Protein AF-A0A2W4IJD8-F1 (afdb_monomer_lite)

Foldseek 3Di:
DDDDDDDDDDDDDDDDDDDDDDPDDDDDDDDDDDDPDDDDDDPDPPPPPPCPPDPPDDPVRVVVVVVVVVVVVVVVVVVVVVVVVVVVVVPVVVVVVVVVVVVVVVVVVVVVVVVVVVVVVVVVVVVVVVVVVVVVVVVVVVVVVVVVVVVVVVVVVVVVVVVVVVVVVVVVVVVVVVD

Secondary structure (DSSP, 8-state):
---PPPPPP-----------------------------PPPP----------------HHHHHHHHHHHHHHHHHHHHHHHHHHHHHHHHHHHHHHHHHHHHHHHHHHHHHHHHHHHHHHHHHHHHHHHHHHHHHHHHHHHHHHHHHHHHHHHHHHHHHHHHHHHHHHHHHHHHHHTT-

pLDDT: mean 80.92, std 23.8, range [34.59, 98.69]

Radius of gyration: 53.72 Å; chains: 1; bounding box: 90×35×168 Å

Structure (mmCIF, N/CA/C/O backbone):
data_AF-A0A2W4IJD8-F1
#
_entry.id   AF-A0A2W4IJD8-F1
#
loop_
_atom_site.group_PDB
_atom_site.id
_atom_site.type_symbol
_atom_site.label_atom_id
_atom_site.label_alt_id
_atom_site.label_comp_id
_atom_site.label_asym_id
_atom_site.label_entity_id
_atom_site.label_seq_id
_atom_site.pdbx_PDB_ins_code
_atom_site.Cartn_x
_atom_site.Cartn_y
_atom_site.Cartn_z
_atom_site.occupancy
_atom_site.B_iso_or_equiv
_atom_site.auth_seq_id
_atom_site.auth_comp_id
_atom_site.auth_asym_id
_atom_site.auth_atom_id
_atom_site.pdbx_PDB_model_num
ATOM 1 N N . MET A 1 1 ? 1.236 27.189 23.670 1.00 43.62 1 MET A N 1
ATOM 2 C CA . MET A 1 1 ? 1.802 26.337 22.597 1.00 43.62 1 MET A CA 1
ATOM 3 C C . MET A 1 1 ? 0.664 25.602 21.903 1.00 43.62 1 MET A C 1
ATOM 5 O O . MET A 1 1 ? 0.165 24.627 22.443 1.00 43.62 1 MET A O 1
ATOM 9 N N . HIS A 1 2 ? 0.164 26.121 20.782 1.00 43.94 2 HIS A N 1
ATOM 10 C CA . HIS A 1 2 ? -0.929 25.516 20.012 1.00 43.94 2 HIS A CA 1
ATOM 11 C C . HIS A 1 2 ? -0.526 25.523 18.540 1.00 43.94 2 HIS A C 1
ATOM 13 O O . HIS A 1 2 ? -0.487 26.581 17.918 1.00 43.94 2 HIS A O 1
ATOM 19 N N . LYS A 1 3 ? -0.217 24.352 17.984 1.00 48.88 3 LYS A N 1
ATOM 20 C CA . LYS A 1 3 ? -0.120 24.163 16.536 1.00 48.88 3 LYS A CA 1
ATOM 21 C C . LYS A 1 3 ? -1.191 23.158 16.142 1.00 48.88 3 LYS A C 1
ATOM 23 O O . LYS A 1 3 ? -1.060 21.965 16.380 1.00 48.88 3 LYS A O 1
ATOM 28 N N . ARG A 1 4 ? -2.292 23.694 15.616 1.00 46.12 4 ARG A N 1
ATOM 29 C CA . ARG A 1 4 ? -3.360 22.938 14.963 1.00 46.12 4 ARG A CA 1
ATOM 30 C C . ARG A 1 4 ? -2.849 22.565 13.573 1.00 46.12 4 ARG A C 1
ATOM 32 O O . ARG A 1 4 ? -2.554 23.459 12.785 1.00 46.12 4 ARG A O 1
ATOM 39 N N . HIS A 1 5 ? -2.721 21.275 13.284 1.00 44.19 5 HIS A N 1
ATOM 40 C CA . HIS A 1 5 ? -2.525 20.802 11.918 1.00 44.19 5 HIS A CA 1
ATOM 41 C C . HIS A 1 5 ? -3.889 20.719 11.228 1.00 44.19 5 HIS A C 1
ATOM 43 O O . HIS A 1 5 ? -4.787 20.024 11.695 1.00 44.19 5 HIS A O 1
ATOM 49 N N . ALA A 1 6 ? -4.044 21.463 10.134 1.00 52.81 6 ALA A N 1
ATOM 50 C CA . ALA A 1 6 ? -5.144 21.299 9.194 1.00 52.81 6 ALA A CA 1
ATOM 51 C C . ALA A 1 6 ? -4.857 20.099 8.263 1.00 52.81 6 ALA A C 1
ATOM 53 O O . ALA A 1 6 ? -3.692 19.887 7.912 1.00 52.81 6 ALA A O 1
ATOM 54 N N . PRO A 1 7 ? -5.873 19.319 7.850 1.00 51.66 7 PRO A N 1
ATOM 55 C CA . PRO A 1 7 ? -5.678 18.170 6.973 1.00 51.66 7 PRO A CA 1
ATOM 56 C C . PRO A 1 7 ? -5.439 18.590 5.515 1.00 51.66 7 PRO A C 1
ATOM 58 O O . PRO A 1 7 ? -6.122 19.457 4.965 1.00 51.66 7 PRO A O 1
ATOM 61 N N . ALA A 1 8 ? -4.450 17.943 4.898 1.00 47.56 8 ALA A N 1
ATOM 62 C CA . ALA A 1 8 ? -4.080 18.101 3.501 1.00 47.56 8 ALA A CA 1
ATOM 63 C C . ALA A 1 8 ? -5.210 17.641 2.564 1.00 47.56 8 ALA A C 1
ATOM 65 O O . ALA A 1 8 ? -5.832 16.598 2.759 1.00 47.56 8 ALA A O 1
ATOM 66 N N . ARG A 1 9 ? -5.456 18.445 1.529 1.00 50.38 9 ARG A N 1
ATOM 67 C CA . ARG A 1 9 ? -6.405 18.177 0.448 1.00 50.38 9 ARG A CA 1
ATOM 68 C C . ARG A 1 9 ? -5.906 16.992 -0.386 1.00 50.38 9 ARG A C 1
ATOM 70 O O . ARG A 1 9 ? -4.827 17.063 -0.967 1.00 50.38 9 ARG A O 1
ATOM 77 N N . PHE A 1 10 ? -6.702 15.928 -0.454 1.00 40.03 10 PHE A N 1
ATOM 78 C CA . PHE A 1 10 ? -6.529 14.834 -1.408 1.00 40.03 10 PHE A CA 1
ATOM 79 C C . PHE A 1 10 ? -6.770 15.365 -2.826 1.00 40.03 10 PHE A C 1
ATOM 81 O O . PHE A 1 10 ? -7.892 15.724 -3.176 1.00 40.03 10 PHE A O 1
ATOM 88 N N . VAL A 1 11 ? -5.721 15.405 -3.644 1.00 46.75 11 VAL A N 1
ATOM 89 C CA . VAL A 1 11 ? -5.845 15.510 -5.100 1.00 46.75 11 VAL A CA 1
ATOM 90 C C . VAL A 1 11 ? -5.654 14.101 -5.645 1.00 46.75 11 VAL A C 1
ATOM 92 O O . VAL A 1 11 ? -4.540 13.594 -5.725 1.00 46.75 11 VAL A O 1
ATOM 95 N N . ILE A 1 12 ? -6.769 13.447 -5.960 1.00 46.22 12 ILE A N 1
ATOM 96 C CA . ILE A 1 12 ? -6.803 12.235 -6.776 1.00 46.22 12 ILE A CA 1
ATOM 97 C C . ILE A 1 12 ? -6.839 12.726 -8.221 1.00 46.22 12 ILE A C 1
ATOM 99 O O . ILE A 1 12 ? -7.836 13.318 -8.626 1.00 46.22 12 ILE A O 1
ATOM 103 N N . LEU A 1 13 ? -5.778 12.500 -8.998 1.00 40.69 13 LEU A N 1
ATOM 104 C CA . LEU A 1 13 ? -5.876 12.593 -10.452 1.00 40.69 13 LEU A CA 1
ATOM 105 C C . LEU A 1 13 ? -5.350 11.308 -11.088 1.00 40.69 13 LEU A C 1
ATOM 107 O O . LEU A 1 13 ? -4.233 10.861 -10.834 1.00 40.69 13 LEU A O 1
ATOM 111 N N . ALA A 1 14 ? -6.254 10.704 -11.848 1.00 39.38 14 ALA A N 1
ATOM 112 C CA . ALA A 1 14 ? -6.205 9.385 -12.438 1.00 39.38 14 ALA A CA 1
ATOM 113 C C . ALA A 1 14 ? -5.075 9.230 -13.467 1.00 39.38 14 ALA A C 1
ATOM 115 O O . ALA A 1 14 ? -4.912 10.057 -14.362 1.00 39.38 14 ALA A O 1
ATOM 116 N N . GLY A 1 15 ? -4.345 8.117 -13.374 1.00 38.19 15 GLY A N 1
ATOM 117 C CA . GLY A 1 15 ? -3.480 7.640 -14.447 1.00 38.19 15 GLY A CA 1
ATOM 118 C C . GLY A 1 15 ? -4.329 7.037 -15.562 1.00 38.19 15 GLY A C 1
ATOM 119 O O . GLY A 1 15 ? -4.858 5.937 -15.410 1.00 38.19 15 GLY A O 1
ATOM 120 N N . ALA A 1 16 ? -4.476 7.765 -16.667 1.00 46.69 16 ALA A N 1
ATOM 121 C CA . ALA A 1 16 ? -5.092 7.257 -17.883 1.00 46.69 16 ALA A CA 1
ATOM 122 C C . ALA A 1 16 ? -4.143 6.262 -18.573 1.00 46.69 16 ALA A C 1
ATOM 124 O O . ALA A 1 16 ? -3.056 6.611 -19.032 1.00 46.69 16 ALA A O 1
ATOM 125 N N . LEU A 1 17 ? -4.584 5.009 -18.617 1.00 41.72 17 LEU A N 1
ATOM 126 C CA . LEU A 1 17 ? -4.006 3.898 -19.358 1.00 41.72 17 LEU A CA 1
ATOM 127 C C . LEU A 1 17 ? -4.391 4.059 -20.841 1.00 41.72 17 LEU A C 1
ATOM 129 O O . LEU A 1 17 ? -5.556 3.865 -21.182 1.00 41.72 17 LEU A O 1
ATOM 133 N N . ILE A 1 18 ? -3.455 4.417 -21.729 1.00 54.53 18 ILE A N 1
ATOM 134 C CA . ILE A 1 18 ? -3.711 4.408 -23.181 1.00 54.53 18 ILE A CA 1
ATOM 135 C C . ILE A 1 18 ? -3.020 3.203 -23.824 1.00 54.53 18 ILE A C 1
ATOM 137 O O . ILE A 1 18 ? -1.820 3.172 -24.071 1.00 54.53 18 ILE A O 1
ATOM 141 N N . PHE A 1 19 ? -3.878 2.196 -23.967 1.00 42.47 19 PHE A N 1
ATOM 142 C CA . PHE A 1 19 ? -4.045 1.140 -24.962 1.00 42.47 19 PHE A CA 1
ATOM 143 C C . PHE A 1 19 ? -3.067 1.037 -26.148 1.00 42.47 19 PHE A C 1
ATOM 145 O O . PHE A 1 19 ? -2.708 2.018 -26.795 1.00 42.47 19 PHE A O 1
ATOM 152 N N . GLY A 1 20 ? -2.711 -0.216 -26.451 1.00 36.94 20 GLY A N 1
ATOM 153 C CA . GLY A 1 20 ? -1.734 -0.630 -27.448 1.00 36.94 20 GLY A CA 1
ATOM 154 C C . GLY A 1 20 ? -2.103 -0.344 -28.904 1.00 36.94 20 GLY A C 1
ATOM 155 O O . GLY A 1 20 ? -3.266 -0.321 -29.304 1.00 36.94 20 GLY A O 1
ATOM 156 N N . ILE A 1 21 ? -1.055 -0.171 -29.705 1.00 45.81 21 ILE A N 1
ATOM 157 C CA . ILE A 1 21 ? -1.130 -0.038 -31.157 1.00 45.81 21 ILE A CA 1
ATOM 158 C C . ILE A 1 21 ? -1.238 -1.444 -31.754 1.00 45.81 21 ILE A C 1
ATOM 160 O O . ILE A 1 21 ? -0.295 -2.234 -31.709 1.00 45.81 21 ILE A O 1
ATOM 164 N N . ALA A 1 22 ? -2.413 -1.745 -32.301 1.00 37.75 22 ALA A N 1
ATOM 165 C CA . ALA A 1 22 ? -2.667 -2.909 -33.133 1.00 37.75 22 ALA A CA 1
ATOM 166 C C . ALA A 1 22 ? -2.006 -2.722 -34.511 1.00 37.75 22 ALA A C 1
ATOM 168 O O . ALA A 1 22 ? -2.300 -1.759 -35.220 1.00 37.75 22 ALA A O 1
ATOM 169 N N . LEU A 1 23 ? -1.137 -3.658 -34.909 1.00 41.75 23 LEU A N 1
ATOM 170 C CA . LEU A 1 23 ? -0.707 -3.795 -36.301 1.00 41.75 23 LEU A CA 1
ATOM 171 C C . LEU A 1 23 ? -1.874 -4.360 -37.123 1.00 41.75 23 LEU A C 1
ATOM 173 O O . LEU A 1 23 ? -2.160 -5.556 -37.079 1.00 41.75 23 LEU A O 1
ATOM 177 N N . ALA A 1 24 ? -2.542 -3.499 -37.888 1.00 38.88 24 ALA A N 1
ATOM 178 C CA . ALA A 1 24 ? -3.471 -3.926 -38.923 1.00 38.88 24 ALA A CA 1
ATOM 179 C C . ALA A 1 24 ? -2.678 -4.388 -40.156 1.00 38.88 24 ALA A C 1
ATOM 181 O O . ALA A 1 24 ? -2.030 -3.594 -40.834 1.00 38.88 24 ALA A O 1
ATOM 182 N N . SER A 1 25 ? -2.740 -5.691 -40.432 1.00 39.44 25 SER A N 1
ATOM 183 C CA . SER A 1 25 ? -2.374 -6.268 -41.725 1.00 39.44 25 SER A CA 1
ATOM 184 C C . SER A 1 25 ? -3.424 -5.862 -42.758 1.00 39.44 25 SER A C 1
ATOM 186 O O . SER A 1 25 ? -4.587 -6.238 -42.628 1.00 39.44 25 SER A O 1
ATOM 188 N N . SER A 1 26 ? -3.038 -5.113 -43.788 1.00 39.69 26 SER A N 1
ATOM 189 C CA . SER A 1 26 ? -3.891 -4.854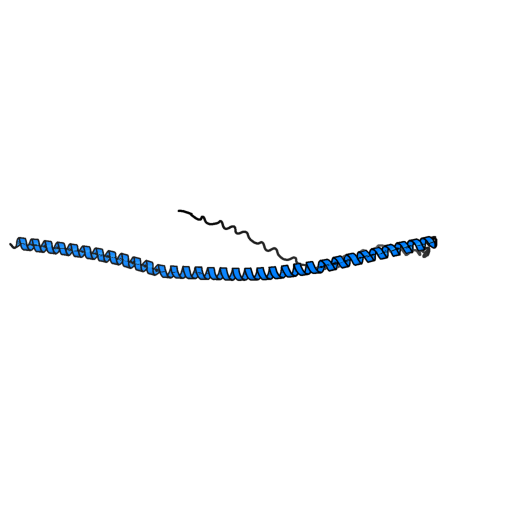 -44.948 1.00 39.69 26 SER A CA 1
ATOM 190 C C . SER A 1 26 ? -3.549 -5.826 -46.078 1.00 39.69 26 SER A C 1
ATOM 192 O O . SER A 1 26 ? -2.633 -5.620 -46.868 1.00 39.69 26 SER A O 1
ATOM 194 N N . ALA A 1 27 ? -4.338 -6.896 -46.157 1.00 41.84 27 ALA A N 1
ATOM 195 C CA . ALA A 1 27 ? -4.569 -7.643 -47.383 1.00 41.84 27 ALA A CA 1
ATOM 196 C C . ALA A 1 27 ? -5.921 -7.191 -47.962 1.00 41.84 27 ALA A C 1
ATOM 198 O O . ALA A 1 27 ? -6.960 -7.414 -47.348 1.00 41.84 27 ALA A O 1
ATOM 199 N N . VAL A 1 28 ? -5.906 -6.551 -49.131 1.00 38.19 28 VAL A N 1
ATOM 200 C CA . VAL A 1 28 ? -7.076 -6.318 -50.002 1.00 38.19 28 VAL A CA 1
ATOM 201 C C . VAL A 1 28 ? -6.558 -6.564 -51.418 1.00 38.19 28 VAL A C 1
ATOM 203 O O . VAL A 1 28 ? -5.735 -5.811 -51.923 1.00 38.19 28 VAL A O 1
ATOM 206 N N . SER A 1 29 ? -6.683 -7.790 -51.915 1.00 34.59 29 SER A N 1
ATOM 207 C CA . SER A 1 29 ? -7.839 -8.345 -52.632 1.00 34.59 29 SER A CA 1
ATOM 208 C C . SER A 1 29 ? -8.098 -7.657 -53.968 1.00 34.59 29 SER A C 1
ATOM 210 O O . SER A 1 29 ? -8.545 -6.519 -54.056 1.00 34.59 29 SER A O 1
ATOM 212 N N . ALA A 1 30 ? -7.798 -8.442 -54.994 1.00 39.34 30 ALA A N 1
ATOM 213 C CA . ALA A 1 30 ? -7.992 -8.205 -56.405 1.00 39.34 30 ALA A CA 1
ATOM 214 C C . ALA A 1 30 ? -9.473 -8.157 -56.828 1.00 39.34 30 ALA A C 1
ATOM 216 O O . ALA A 1 30 ? -10.335 -8.707 -56.142 1.00 39.34 30 ALA A O 1
ATOM 217 N N . LYS A 1 31 ? -9.654 -7.644 -58.057 1.00 39.84 31 LYS A N 1
ATOM 218 C CA . LYS A 1 31 ? -10.797 -7.722 -58.994 1.00 39.84 31 LYS A CA 1
ATOM 219 C C . LYS A 1 31 ? -11.767 -6.539 -59.021 1.00 39.84 31 LYS A C 1
ATOM 221 O O . LYS A 1 31 ? -12.740 -6.512 -58.289 1.00 39.84 31 LYS A O 1
ATOM 226 N N . ASP A 1 32 ? -11.570 -5.704 -60.037 1.00 38.97 32 ASP A N 1
ATOM 227 C CA . ASP A 1 32 ? -12.611 -5.212 -60.950 1.00 38.97 32 ASP A CA 1
ATOM 228 C C . ASP A 1 32 ? -11.911 -4.990 -62.307 1.00 38.97 32 ASP A C 1
ATOM 230 O O . ASP A 1 32 ? -10.879 -4.331 -62.373 1.00 38.97 32 ASP A O 1
ATOM 234 N N . LYS A 1 33 ? -12.169 -5.829 -63.313 1.00 43.91 33 LYS A N 1
ATOM 235 C CA . LYS A 1 33 ? -13.263 -5.816 -64.302 1.00 43.91 33 LYS A CA 1
ATOM 236 C C . LYS A 1 33 ? -12.775 -5.278 -65.646 1.00 43.91 33 LYS A C 1
ATOM 238 O O . LYS A 1 33 ? -12.285 -4.165 -65.783 1.00 43.91 33 LYS A O 1
ATOM 243 N N . GLU A 1 34 ? -12.909 -6.177 -66.606 1.00 37.56 34 GLU A N 1
ATOM 244 C CA . GLU A 1 34 ? -12.603 -6.093 -68.022 1.00 37.56 34 GLU A CA 1
ATOM 245 C C . GLU A 1 34 ? -13.243 -4.875 -68.704 1.00 37.56 34 GLU A C 1
ATOM 247 O O . GLU A 1 34 ? -14.429 -4.598 -68.533 1.00 37.56 34 GLU A O 1
ATOM 252 N N . ASN A 1 35 ? -12.463 -4.219 -69.564 1.00 43.28 35 ASN A N 1
ATOM 253 C CA . ASN A 1 35 ? -12.971 -3.549 -70.755 1.00 43.28 35 ASN A CA 1
ATOM 254 C C . ASN A 1 35 ? -12.245 -4.153 -71.978 1.00 43.28 35 ASN A C 1
ATOM 256 O O . ASN A 1 35 ? -11.047 -3.905 -72.147 1.00 43.28 35 ASN A O 1
ATOM 260 N N . PRO A 1 36 ? -12.917 -4.973 -72.805 1.00 52.31 36 PRO A N 1
ATOM 261 C CA . PRO A 1 36 ? -12.347 -5.544 -74.016 1.00 52.31 36 PRO A CA 1
ATOM 262 C C . PRO A 1 36 ? -12.614 -4.598 -75.195 1.00 52.31 36 PRO A C 1
ATOM 264 O O . PRO A 1 36 ? -13.720 -4.557 -75.725 1.00 52.31 36 PRO A O 1
ATOM 267 N N . GLY A 1 37 ? -11.615 -3.818 -75.619 1.00 49.25 37 GLY A N 1
ATOM 268 C CA . GLY A 1 37 ? -11.823 -2.947 -76.783 1.00 49.25 37 GLY A CA 1
ATOM 269 C C . GLY A 1 37 ? -10.784 -1.873 -77.084 1.00 49.25 37 GLY A C 1
ATOM 270 O O . GLY A 1 37 ? -11.135 -0.884 -77.718 1.00 49.25 37 GLY A O 1
ATOM 271 N N . ALA A 1 38 ? -9.525 -2.025 -76.668 1.00 44.25 38 ALA A N 1
ATOM 272 C CA . ALA A 1 38 ? -8.442 -1.189 -77.182 1.00 44.25 38 ALA A CA 1
ATOM 273 C C . ALA A 1 38 ? -7.578 -2.038 -78.117 1.00 44.25 38 ALA A C 1
ATOM 275 O O . ALA A 1 38 ? -6.803 -2.883 -77.670 1.00 44.25 38 ALA A O 1
ATOM 276 N N . SER A 1 39 ? -7.767 -1.847 -79.421 1.00 49.53 39 SER A N 1
ATOM 277 C CA . SER A 1 39 ? -6.930 -2.417 -80.471 1.00 49.53 39 SER A CA 1
ATOM 278 C C . SER A 1 39 ? -5.456 -2.196 -80.137 1.00 49.53 39 SER A C 1
ATOM 280 O O . SER A 1 39 ? -5.005 -1.058 -80.007 1.00 49.53 39 SER A O 1
ATOM 282 N N . LEU A 1 40 ? -4.713 -3.294 -79.988 1.00 52.00 40 LEU A N 1
ATOM 283 C CA . LEU A 1 40 ? -3.259 -3.276 -79.883 1.00 52.00 40 LEU A CA 1
ATOM 284 C C . LEU A 1 40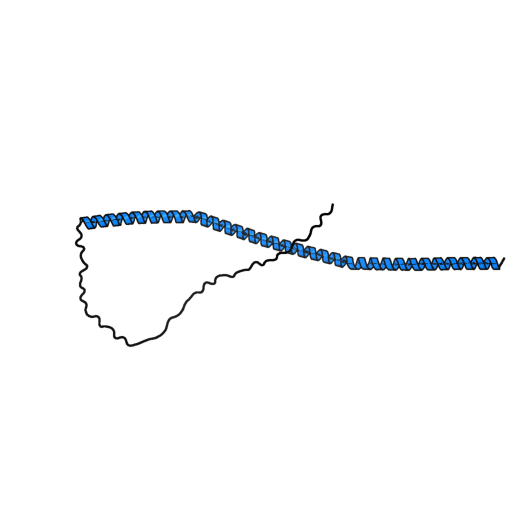 ? -2.703 -2.518 -81.099 1.00 52.00 40 LEU A C 1
ATOM 286 O O . LEU A 1 40 ? -3.013 -2.914 -82.228 1.00 52.00 40 LEU A O 1
ATOM 290 N N . PRO A 1 41 ? -1.887 -1.463 -80.931 1.00 53.38 41 PRO A N 1
ATOM 291 C CA . PRO A 1 41 ? -1.087 -0.992 -82.044 1.00 53.38 41 PRO A CA 1
ATOM 292 C C . PRO A 1 41 ? -0.156 -2.143 -82.427 1.00 53.38 41 PRO A C 1
ATOM 294 O O . PRO A 1 41 ? 0.617 -2.639 -81.606 1.00 53.38 41 PRO A O 1
ATOM 297 N N . THR A 1 42 ? -0.274 -2.611 -83.668 1.00 58.44 42 THR A N 1
ATOM 298 C CA . THR A 1 42 ? 0.676 -3.551 -84.263 1.00 58.44 42 THR A CA 1
ATOM 299 C C . THR A 1 42 ? 2.093 -3.052 -83.982 1.00 58.44 42 THR A C 1
ATOM 301 O O . THR A 1 42 ? 2.334 -1.859 -84.202 1.00 58.44 42 THR A O 1
ATOM 304 N N . PRO A 1 43 ? 3.032 -3.898 -83.516 1.00 47.34 43 PRO A N 1
ATOM 305 C CA . PRO A 1 43 ? 4.419 -3.490 -83.394 1.00 47.34 43 PRO A CA 1
ATOM 306 C C . PRO A 1 43 ? 4.927 -3.219 -84.808 1.00 47.34 43 PRO A C 1
ATOM 308 O O . PRO A 1 43 ? 5.310 -4.133 -85.538 1.00 47.34 43 PRO A O 1
ATOM 311 N N . SER A 1 44 ? 4.875 -1.949 -85.216 1.00 49.59 44 SER A N 1
ATOM 312 C CA . SER A 1 44 ? 5.611 -1.475 -86.375 1.00 49.59 44 SER A CA 1
ATOM 313 C C . SER A 1 44 ? 7.038 -1.942 -86.182 1.00 49.59 44 SER A C 1
ATOM 315 O O . SER A 1 44 ? 7.637 -1.712 -85.131 1.00 49.59 44 SER A O 1
ATOM 317 N N . THR A 1 45 ? 7.537 -2.651 -87.185 1.00 56.34 45 THR A N 1
ATOM 318 C CA . THR A 1 45 ? 8.904 -3.137 -87.293 1.00 56.34 45 THR A CA 1
ATOM 319 C C . THR A 1 45 ? 9.853 -1.940 -87.281 1.00 56.34 45 THR A C 1
ATOM 321 O O . THR A 1 45 ? 10.320 -1.472 -88.316 1.00 56.34 45 THR A O 1
ATOM 324 N N . VAL A 1 46 ? 10.118 -1.406 -86.090 1.00 48.50 46 VAL A N 1
ATOM 325 C CA . VAL A 1 46 ? 11.223 -0.496 -85.843 1.00 48.50 46 VAL A CA 1
ATOM 326 C C . VAL A 1 46 ? 12.451 -1.385 -85.879 1.00 48.50 46 VAL A C 1
ATOM 328 O O . VAL A 1 46 ? 12.727 -2.144 -84.951 1.00 48.50 46 VAL A O 1
ATOM 331 N N . LYS A 1 47 ? 13.137 -1.353 -87.025 1.00 54.66 47 LYS A N 1
ATOM 332 C CA . LYS A 1 47 ? 14.498 -1.870 -87.167 1.00 54.66 47 LYS A CA 1
ATOM 333 C C . LYS A 1 47 ? 15.291 -1.428 -85.932 1.00 54.66 47 LYS A C 1
ATOM 335 O O . LYS A 1 47 ? 15.203 -0.248 -85.587 1.00 54.66 47 LYS A O 1
ATOM 340 N N . PRO A 1 48 ? 16.053 -2.311 -85.269 1.00 46.25 48 PRO A N 1
ATOM 341 C CA . PRO A 1 48 ? 16.965 -1.859 -84.240 1.00 46.25 48 PRO A CA 1
ATOM 342 C C . PRO A 1 48 ? 18.018 -1.011 -84.953 1.00 46.25 48 PRO A C 1
ATOM 344 O O . PRO A 1 48 ? 18.945 -1.541 -85.560 1.00 46.25 48 PRO A O 1
ATOM 347 N N . SER A 1 49 ? 17.853 0.311 -84.929 1.00 45.19 49 SER A N 1
ATOM 348 C CA . SER A 1 49 ? 18.966 1.226 -85.129 1.00 45.19 49 SER A CA 1
ATOM 349 C C . SER A 1 49 ? 19.881 1.022 -83.930 1.00 45.19 49 SER A C 1
ATOM 351 O O . SER A 1 49 ? 19.755 1.672 -82.895 1.00 45.19 49 SER A O 1
ATOM 353 N N . THR A 1 50 ? 20.753 0.025 -84.049 1.00 56.91 50 THR A N 1
ATOM 354 C CA . THR A 1 50 ? 21.963 -0.133 -83.253 1.00 56.91 50 THR A CA 1
ATOM 355 C C . THR A 1 50 ? 22.886 1.023 -83.585 1.00 56.91 50 THR A C 1
ATOM 357 O O . THR A 1 50 ? 23.851 0.880 -84.325 1.00 56.91 50 THR A O 1
ATOM 360 N N . GLU A 1 51 ? 22.564 2.186 -83.052 1.00 48.19 51 GLU A N 1
ATOM 361 C CA . GLU A 1 51 ? 23.487 3.300 -82.991 1.00 48.19 51 GLU A CA 1
ATOM 362 C C . GLU A 1 51 ? 23.418 3.819 -81.561 1.00 48.19 51 GLU A C 1
ATOM 364 O O . GLU A 1 51 ? 22.806 4.833 -81.243 1.00 48.19 51 GLU A O 1
ATOM 369 N N . TYR A 1 52 ? 24.004 3.031 -80.653 1.00 54.75 52 TYR A N 1
ATOM 370 C CA . TYR A 1 52 ? 24.497 3.608 -79.413 1.00 54.75 52 TYR A CA 1
ATOM 371 C C . TYR A 1 52 ? 25.495 4.683 -79.844 1.00 54.75 52 TYR A C 1
ATOM 373 O O . TYR A 1 52 ? 26.451 4.324 -80.540 1.00 54.75 52 TYR A O 1
ATOM 381 N N . PRO A 1 53 ? 25.288 5.966 -79.501 1.00 52.41 53 PRO A N 1
ATOM 382 C CA . PRO A 1 53 ? 26.257 6.994 -79.829 1.00 52.41 53 PRO A CA 1
ATOM 383 C C . PRO A 1 53 ? 27.580 6.574 -79.196 1.00 52.41 53 PRO A C 1
ATOM 385 O O . PRO A 1 53 ? 27.716 6.502 -77.973 1.00 52.41 53 PRO A O 1
ATOM 388 N N . LYS A 1 54 ? 28.529 6.195 -80.053 1.00 57.88 54 LYS A N 1
ATOM 389 C CA . LYS A 1 54 ? 29.887 5.863 -79.651 1.00 57.88 54 LYS A CA 1
ATOM 390 C C . LYS A 1 54 ? 30.452 7.163 -79.080 1.00 57.88 54 LYS A C 1
ATOM 392 O O . LYS A 1 54 ? 30.423 8.166 -79.792 1.00 57.88 54 LYS A O 1
ATOM 397 N N . PRO A 1 55 ? 30.874 7.213 -77.808 1.00 61.09 55 PRO A N 1
ATOM 398 C CA . PRO A 1 55 ? 31.459 8.432 -77.289 1.00 61.09 55 PRO A CA 1
ATOM 399 C C . PRO A 1 55 ? 32.734 8.697 -78.095 1.00 61.09 55 PRO A C 1
ATOM 401 O O . PRO A 1 55 ? 33.668 7.903 -78.006 1.00 61.09 55 PRO A O 1
ATOM 404 N N . ASP A 1 56 ? 32.778 9.788 -78.861 1.00 64.81 56 ASP A N 1
ATOM 405 C CA . ASP A 1 56 ? 33.998 10.331 -79.488 1.00 64.81 56 ASP A CA 1
ATOM 406 C C . ASP A 1 56 ? 34.898 10.971 -78.411 1.00 64.81 56 ASP A C 1
ATOM 408 O O . ASP A 1 56 ? 35.374 12.097 -78.527 1.00 64.81 56 ASP A O 1
ATOM 412 N N . LEU A 1 57 ? 35.075 10.262 -77.295 1.00 66.56 57 LEU A N 1
ATOM 413 C CA . LEU A 1 57 ? 35.944 10.678 -76.210 1.00 66.56 57 LEU A CA 1
ATOM 414 C C . LEU A 1 57 ? 37.361 10.252 -76.564 1.00 66.56 57 LEU A C 1
ATOM 416 O O . LEU A 1 57 ? 37.599 9.097 -76.935 1.00 66.56 57 LEU A O 1
ATOM 420 N N . SER A 1 58 ? 38.311 11.169 -76.425 1.00 80.88 58 SER A N 1
ATOM 421 C CA . SER A 1 58 ? 39.720 10.807 -76.561 1.00 80.88 58 SER A CA 1
ATOM 422 C C . SER A 1 58 ? 40.112 9.811 -75.455 1.00 80.88 58 SER A C 1
ATOM 424 O O . SER A 1 58 ? 39.494 9.768 -74.386 1.00 80.88 58 SER A O 1
ATOM 426 N N . SER A 1 59 ? 41.153 9.000 -75.683 1.00 81.75 59 SER A N 1
ATOM 427 C CA . SER A 1 59 ? 41.676 8.073 -74.657 1.00 81.75 59 SER A CA 1
ATOM 428 C C . SER A 1 59 ? 41.958 8.795 -73.331 1.00 81.75 59 SER A C 1
ATOM 430 O O . SER A 1 59 ? 41.665 8.276 -72.257 1.00 81.75 59 SER A O 1
ATOM 432 N N . GLU A 1 60 ? 42.434 10.040 -73.410 1.00 85.12 60 GLU A N 1
ATOM 433 C CA . GLU A 1 60 ? 42.737 10.885 -72.254 1.00 85.12 60 GLU A CA 1
ATOM 434 C C . GLU A 1 60 ? 41.482 11.282 -71.458 1.00 85.12 60 GLU A C 1
ATOM 436 O O . GLU A 1 60 ? 41.513 11.354 -70.229 1.00 85.12 60 GLU A O 1
ATOM 441 N N . GLU A 1 61 ? 40.351 11.530 -72.123 1.00 88.31 61 GLU A N 1
ATOM 442 C CA . GLU A 1 61 ? 39.087 11.861 -71.454 1.00 88.31 61 GLU A CA 1
ATOM 443 C C . GLU A 1 61 ? 38.480 10.652 -70.736 1.00 88.31 61 GLU A C 1
ATOM 445 O O . GLU A 1 61 ? 37.915 10.796 -69.647 1.00 88.31 61 GLU A O 1
ATOM 450 N N . LEU A 1 62 ? 38.621 9.454 -71.314 1.00 89.06 62 LEU A N 1
ATOM 451 C CA . LEU A 1 62 ? 38.214 8.202 -70.672 1.00 89.06 62 LEU A CA 1
ATOM 452 C C . LEU A 1 62 ? 39.068 7.903 -69.436 1.00 89.06 62 LEU A C 1
ATOM 454 O O . LEU A 1 62 ? 38.517 7.536 -68.397 1.00 89.06 62 LEU A O 1
ATOM 458 N N . GLU A 1 63 ? 40.381 8.119 -69.512 1.00 90.25 63 GLU A N 1
ATOM 459 C CA . GLU A 1 63 ? 41.290 7.984 -68.369 1.00 90.25 63 GLU A CA 1
ATOM 460 C C . GLU A 1 63 ? 40.955 8.983 -67.253 1.00 90.25 63 GLU A C 1
ATOM 462 O O . GLU A 1 63 ? 40.841 8.589 -66.090 1.00 90.25 63 GLU A O 1
ATOM 467 N N . ARG A 1 64 ? 40.696 10.256 -67.590 1.00 92.00 64 ARG A N 1
ATOM 468 C CA . ARG A 1 64 ? 40.263 11.274 -66.612 1.00 92.00 64 ARG A CA 1
ATOM 469 C C . ARG A 1 64 ? 38.956 10.895 -65.921 1.00 92.00 64 ARG A C 1
ATOM 471 O O . ARG A 1 64 ? 38.871 10.973 -64.697 1.00 92.00 64 ARG A O 1
ATOM 478 N N . ARG A 1 65 ? 37.950 10.441 -66.677 1.00 94.19 65 ARG A N 1
ATOM 479 C CA . ARG A 1 65 ? 36.681 9.963 -66.101 1.00 94.19 65 ARG A CA 1
ATOM 480 C C . ARG A 1 65 ? 36.876 8.720 -65.238 1.00 94.19 65 ARG A C 1
ATOM 482 O O . ARG A 1 65 ? 36.242 8.610 -64.193 1.00 94.19 65 ARG A O 1
ATOM 489 N N . GLY A 1 66 ? 37.750 7.801 -65.646 1.00 93.94 66 GLY A N 1
ATOM 490 C CA . GLY A 1 66 ? 38.117 6.632 -64.848 1.00 93.94 66 GLY A CA 1
ATOM 491 C C . GLY A 1 66 ? 38.709 7.028 -63.495 1.00 93.94 66 GLY A C 1
ATOM 492 O O . GLY A 1 66 ? 38.278 6.512 -62.465 1.00 93.94 66 GLY A O 1
ATOM 493 N N . MET A 1 67 ? 39.622 8.002 -63.491 1.00 95.00 67 MET A N 1
ATOM 494 C CA . MET A 1 67 ? 40.226 8.548 -62.272 1.00 95.00 67 MET A CA 1
ATOM 495 C C . MET A 1 67 ? 39.200 9.242 -61.367 1.00 95.00 67 MET A C 1
ATOM 497 O O . MET A 1 67 ? 39.196 8.994 -60.164 1.00 95.00 67 MET A O 1
ATOM 501 N N . GLU A 1 68 ? 38.291 10.047 -61.927 1.00 96.56 68 GLU A N 1
ATOM 502 C CA . GLU A 1 68 ? 37.230 10.722 -61.162 1.00 96.56 68 GLU A CA 1
ATOM 503 C C . GLU A 1 68 ? 36.242 9.720 -60.537 1.00 96.56 68 GLU A C 1
ATOM 505 O O . GLU A 1 68 ? 35.840 9.855 -59.380 1.00 96.56 68 GLU A O 1
ATOM 510 N N . ILE A 1 69 ? 35.854 8.681 -61.284 1.00 96.38 69 ILE A N 1
ATOM 511 C CA . ILE A 1 69 ? 34.995 7.604 -60.772 1.00 96.38 69 ILE A CA 1
ATOM 512 C C . ILE A 1 69 ? 35.688 6.872 -59.625 1.00 96.38 69 ILE A C 1
ATOM 514 O O . ILE A 1 69 ? 35.059 6.573 -58.611 1.00 96.38 69 ILE A O 1
ATOM 518 N N . GLU A 1 70 ? 36.970 6.571 -59.783 1.00 96.81 70 GLU A N 1
ATOM 519 C CA . GLU A 1 70 ? 37.759 5.882 -58.772 1.00 96.81 70 GLU A CA 1
ATOM 520 C C . GLU A 1 70 ? 37.948 6.742 -57.507 1.00 96.81 70 GLU A C 1
ATOM 522 O O . GLU A 1 70 ? 37.867 6.233 -56.389 1.00 96.81 70 GLU A O 1
ATOM 527 N N . GLU A 1 71 ? 38.118 8.057 -57.648 1.00 96.94 71 GLU A N 1
ATOM 528 C CA . GLU A 1 71 ? 38.138 8.989 -56.517 1.00 96.94 71 GLU A CA 1
ATOM 529 C C . GLU A 1 71 ? 36.799 9.008 -55.769 1.00 96.94 71 GLU A C 1
ATOM 531 O O . GLU A 1 71 ? 36.775 8.805 -54.552 1.00 96.94 71 GLU A O 1
ATOM 536 N N . LYS A 1 72 ? 35.680 9.132 -56.494 1.00 97.31 72 LYS A N 1
ATOM 537 C CA . LYS A 1 72 ? 34.329 9.071 -55.909 1.00 97.31 72 LYS A CA 1
ATOM 538 C C . LYS A 1 72 ? 34.054 7.735 -55.220 1.00 97.31 72 LYS A C 1
ATOM 540 O O . LYS A 1 72 ? 33.418 7.705 -54.169 1.00 97.31 72 LYS A O 1
ATOM 545 N N . ARG A 1 73 ? 34.544 6.616 -55.769 1.00 97.00 73 ARG A N 1
ATOM 546 C CA . ARG A 1 73 ? 34.452 5.295 -55.117 1.00 97.00 73 ARG A CA 1
ATOM 547 C C . ARG A 1 73 ? 35.186 5.287 -53.781 1.00 97.00 73 ARG A C 1
ATOM 549 O O . ARG A 1 73 ? 34.615 4.854 -52.785 1.00 97.00 73 ARG A O 1
ATOM 556 N N . ARG A 1 74 ? 36.410 5.818 -53.737 1.00 97.25 74 ARG A N 1
ATOM 557 C CA . ARG A 1 74 ? 37.187 5.913 -52.491 1.00 97.25 74 ARG A CA 1
ATOM 558 C C . ARG A 1 74 ? 36.528 6.823 -51.464 1.00 97.25 74 ARG A C 1
ATOM 560 O O . ARG A 1 74 ? 36.590 6.521 -50.276 1.00 97.25 74 ARG A O 1
ATOM 567 N N . GLU A 1 75 ? 35.922 7.923 -51.894 1.00 97.69 75 GLU A N 1
ATOM 568 C CA . GLU A 1 75 ? 35.164 8.808 -51.008 1.00 97.69 75 GLU A CA 1
ATOM 569 C C . GLU A 1 75 ? 33.953 8.086 -50.404 1.00 97.69 75 GLU A C 1
ATOM 571 O O . GLU A 1 75 ? 33.836 8.023 -49.180 1.00 97.69 75 GLU A O 1
ATOM 576 N N . LEU A 1 76 ? 33.139 7.426 -51.234 1.00 97.75 76 LEU A N 1
ATOM 577 C CA . LEU A 1 76 ? 32.009 6.613 -50.772 1.00 97.75 76 LEU A CA 1
ATOM 578 C C . LEU A 1 76 ? 32.441 5.502 -49.806 1.00 97.75 76 LEU A C 1
ATOM 580 O O . LEU A 1 76 ? 31.750 5.238 -48.822 1.00 97.75 76 LEU A O 1
ATOM 584 N N . ASP A 1 77 ? 33.580 4.854 -50.047 1.00 97.88 77 ASP A N 1
ATOM 585 C CA . ASP A 1 77 ? 34.106 3.829 -49.143 1.00 97.88 77 ASP A CA 1
ATOM 586 C C . ASP A 1 77 ? 34.503 4.411 -47.779 1.00 97.88 77 ASP A C 1
ATOM 588 O O . ASP A 1 77 ? 34.259 3.783 -46.744 1.00 97.88 77 ASP A O 1
ATOM 592 N N . ARG A 1 78 ? 35.076 5.623 -47.744 1.00 97.81 78 ARG A N 1
ATOM 593 C CA . ARG A 1 78 ? 35.366 6.328 -46.482 1.00 97.81 78 ARG A CA 1
ATOM 594 C C . ARG A 1 78 ? 34.080 6.695 -45.749 1.00 97.81 78 ARG A C 1
ATOM 596 O O . ARG A 1 78 ? 33.995 6.462 -44.545 1.00 97.81 78 ARG A O 1
ATOM 603 N N . GLU A 1 79 ? 33.079 7.215 -46.455 1.00 98.00 79 GLU A N 1
ATOM 604 C CA . GLU A 1 79 ? 31.779 7.552 -45.865 1.00 98.00 79 GLU A CA 1
ATOM 605 C C . GLU A 1 79 ? 31.074 6.322 -45.287 1.00 98.00 79 GLU A C 1
ATOM 607 O O . GLU A 1 79 ? 30.559 6.374 -44.168 1.00 98.00 79 GLU A O 1
ATOM 612 N N . ARG A 1 80 ? 31.097 5.190 -46.005 1.00 97.50 80 ARG A N 1
ATOM 613 C CA . ARG A 1 80 ? 30.541 3.916 -45.522 1.00 97.50 80 ARG A CA 1
ATOM 614 C C . ARG A 1 80 ? 31.205 3.469 -44.225 1.00 97.50 80 ARG A C 1
ATOM 616 O O . ARG A 1 80 ? 30.495 3.139 -43.279 1.00 97.50 80 ARG A O 1
ATOM 623 N N . ARG A 1 81 ? 32.540 3.511 -44.157 1.00 97.62 81 ARG A N 1
ATOM 624 C CA . ARG A 1 81 ? 33.288 3.166 -42.935 1.00 97.62 81 ARG A CA 1
ATOM 625 C C . ARG A 1 81 ? 32.958 4.113 -41.783 1.00 97.62 81 ARG A C 1
ATOM 627 O O . ARG A 1 81 ? 32.704 3.649 -40.677 1.00 97.62 81 ARG A O 1
ATOM 634 N N . ALA A 1 82 ? 32.887 5.418 -42.042 1.00 97.44 82 ALA A N 1
ATOM 635 C CA . ALA A 1 82 ? 32.529 6.405 -41.024 1.00 97.44 82 ALA A CA 1
ATOM 636 C C . ALA A 1 82 ? 31.095 6.208 -40.495 1.00 97.44 82 ALA A C 1
ATOM 638 O O . ALA A 1 82 ? 30.830 6.404 -39.308 1.00 97.44 82 ALA A O 1
ATOM 639 N N . LEU A 1 83 ? 30.151 5.816 -41.357 1.00 97.12 83 LEU A N 1
ATOM 640 C CA . LEU A 1 83 ? 28.784 5.500 -40.944 1.00 97.12 83 LEU A CA 1
ATOM 641 C C . LEU A 1 83 ? 28.718 4.210 -40.119 1.00 97.12 83 LEU A C 1
ATOM 643 O O . LEU A 1 83 ? 27.979 4.151 -39.136 1.00 97.12 83 LEU A O 1
ATOM 647 N N . GLU A 1 84 ? 29.486 3.191 -40.499 1.00 97.50 84 GLU A N 1
ATOM 648 C CA . GLU A 1 84 ? 29.582 1.936 -39.754 1.00 97.50 84 GLU A CA 1
ATOM 649 C C . GLU A 1 84 ? 30.175 2.155 -38.359 1.00 97.50 84 GLU A C 1
ATOM 651 O O . GLU A 1 84 ? 29.601 1.696 -37.373 1.00 97.50 84 GLU A O 1
ATOM 656 N N . GLU A 1 85 ? 31.233 2.958 -38.248 1.00 96.75 85 GLU A N 1
ATOM 657 C CA . GLU A 1 85 ? 31.812 3.350 -36.962 1.00 96.75 85 GLU A CA 1
ATOM 658 C C . GLU A 1 85 ? 30.795 4.103 -36.092 1.00 96.75 85 GLU A C 1
ATOM 660 O O . GLU A 1 85 ? 30.584 3.752 -34.932 1.00 96.75 85 GLU A O 1
ATOM 665 N N . LYS A 1 86 ? 30.075 5.083 -36.658 1.00 96.44 86 LYS A N 1
ATOM 666 C CA . LYS A 1 86 ? 28.988 5.777 -35.944 1.00 96.44 86 LYS A CA 1
ATOM 667 C C . LYS A 1 86 ? 27.905 4.810 -35.471 1.00 96.44 86 LYS A C 1
ATOM 669 O O . LYS A 1 86 ? 27.404 4.961 -34.360 1.00 96.44 86 LYS A O 1
ATOM 674 N N . ARG A 1 87 ? 27.534 3.823 -36.291 1.00 95.50 87 ARG A N 1
ATOM 675 C CA . ARG A 1 87 ? 26.539 2.809 -35.924 1.00 95.50 87 ARG A CA 1
ATOM 676 C C . ARG A 1 87 ? 27.024 1.958 -34.753 1.00 95.50 87 ARG A C 1
ATOM 678 O O . ARG A 1 87 ? 26.249 1.745 -33.826 1.00 95.50 87 ARG A O 1
ATOM 685 N N . LEU A 1 88 ? 28.274 1.502 -34.781 1.00 95.81 88 LEU A N 1
ATOM 686 C CA . LEU A 1 88 ? 28.878 0.733 -33.690 1.00 95.81 88 LEU A CA 1
ATOM 687 C C . LEU A 1 88 ? 28.955 1.565 -32.404 1.00 95.81 88 LEU A C 1
ATOM 689 O O . LEU A 1 88 ? 28.530 1.101 -31.349 1.00 95.81 88 LEU A O 1
ATOM 693 N N . ASN A 1 89 ? 29.358 2.832 -32.507 1.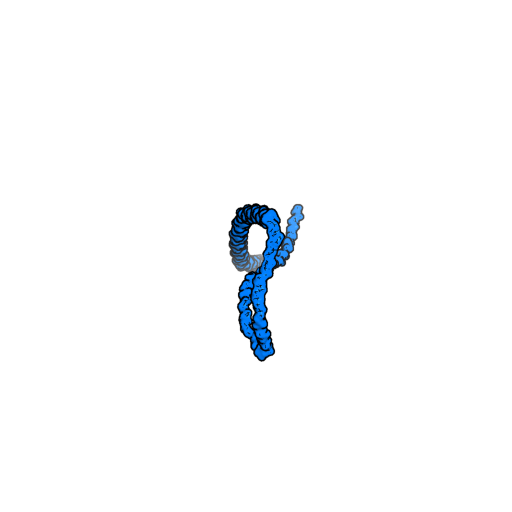00 95.81 89 ASN A N 1
ATOM 694 C CA . ASN A 1 89 ? 29.432 3.751 -31.368 1.00 95.81 89 ASN A CA 1
ATOM 695 C C . ASN A 1 89 ? 28.064 4.031 -30.716 1.00 95.81 89 ASN A C 1
ATOM 697 O O . ASN A 1 89 ? 28.009 4.413 -29.550 1.00 95.81 89 ASN A O 1
ATOM 701 N N . LEU A 1 90 ? 26.953 3.840 -31.438 1.00 96.69 90 LEU A N 1
ATOM 702 C CA . LEU A 1 90 ? 25.597 3.975 -30.894 1.00 96.69 90 LEU A CA 1
ATOM 703 C C . LEU A 1 90 ? 25.059 2.687 -30.253 1.00 96.69 90 LEU A C 1
ATOM 705 O O . LEU A 1 90 ? 24.119 2.773 -29.463 1.00 96.69 90 LEU A O 1
ATOM 709 N N . GLN A 1 91 ? 25.637 1.516 -30.540 1.00 96.69 91 GLN A N 1
ATOM 710 C CA . GLN A 1 91 ? 25.152 0.245 -29.988 1.00 96.69 91 GLN A CA 1
ATOM 711 C C . GLN A 1 91 ? 25.341 0.158 -28.473 1.00 96.69 91 GLN A C 1
ATOM 713 O O . GLN A 1 91 ? 24.413 -0.225 -27.765 1.00 96.69 91 GLN A O 1
ATOM 718 N N . GLU A 1 92 ? 26.510 0.543 -27.959 1.00 94.50 92 GLU A N 1
ATOM 719 C CA . GLU A 1 92 ? 26.786 0.463 -26.520 1.00 94.50 92 GLU A CA 1
ATOM 720 C C . GLU A 1 92 ? 25.868 1.401 -25.698 1.00 94.50 92 GLU A C 1
ATOM 722 O O . GLU A 1 92 ? 25.258 0.939 -24.729 1.00 94.50 92 GLU A O 1
ATOM 727 N N . PRO A 1 93 ? 25.666 2.685 -26.068 1.00 97.00 93 PRO A N 1
ATOM 728 C CA . PRO A 1 93 ? 24.663 3.528 -25.418 1.00 97.00 93 PRO A CA 1
ATOM 729 C C . PRO A 1 93 ? 23.242 2.958 -25.481 1.00 97.00 93 PRO A C 1
ATOM 731 O O . PRO A 1 93 ? 22.509 3.063 -24.500 1.00 97.00 93 PRO A O 1
ATOM 734 N N . GLN A 1 94 ? 22.844 2.348 -26.606 1.00 97.62 94 GLN A N 1
ATOM 735 C CA . GLN A 1 94 ? 21.524 1.721 -26.743 1.00 97.62 94 GLN A CA 1
ATOM 736 C C . GLN A 1 94 ? 21.347 0.561 -25.760 1.00 97.62 94 GLN A C 1
ATOM 738 O O . GLN A 1 94 ? 20.356 0.530 -25.034 1.00 97.62 94 GLN A O 1
ATOM 743 N N . GLN A 1 95 ? 22.339 -0.326 -25.661 1.00 97.25 95 GLN A N 1
ATOM 744 C CA . GLN A 1 95 ? 22.322 -1.429 -24.698 1.00 97.25 95 GLN A CA 1
ATOM 745 C C . GLN A 1 95 ? 22.225 -0.922 -23.255 1.00 97.25 95 GLN A C 1
ATOM 747 O O . GLN A 1 95 ? 21.398 -1.407 -22.487 1.00 97.25 95 GLN A O 1
ATOM 752 N N . LYS A 1 96 ? 22.990 0.119 -22.898 1.00 97.69 96 LYS A N 1
ATOM 753 C CA . LYS A 1 96 ? 22.913 0.741 -21.564 1.00 97.69 96 LYS A CA 1
ATOM 754 C C . LYS A 1 96 ? 21.528 1.317 -21.268 1.00 97.69 96 LYS A C 1
ATOM 756 O O . LYS A 1 96 ? 21.036 1.180 -20.149 1.00 97.69 96 LYS A O 1
ATOM 761 N N . ILE A 1 97 ? 20.890 1.959 -22.248 1.00 98.25 97 ILE A N 1
ATOM 762 C CA . ILE A 1 97 ? 19.522 2.475 -22.096 1.00 98.25 97 ILE A CA 1
ATOM 763 C C . ILE A 1 97 ? 18.543 1.327 -21.837 1.00 98.25 97 ILE A C 1
ATOM 765 O O . ILE A 1 97 ? 17.694 1.445 -20.952 1.00 98.25 97 ILE A O 1
ATOM 769 N N . ASP A 1 98 ? 18.660 0.224 -22.573 1.00 98.38 98 ASP A N 1
ATOM 770 C CA . ASP A 1 98 ? 17.776 -0.929 -22.405 1.00 98.38 98 ASP A CA 1
ATOM 771 C C . ASP A 1 98 ? 17.984 -1.623 -21.051 1.00 98.38 98 ASP A C 1
ATOM 773 O O . ASP A 1 98 ? 17.005 -1.954 -20.378 1.00 98.38 98 ASP A O 1
ATOM 777 N N . GLU A 1 99 ? 19.226 -1.739 -20.573 1.00 98.31 99 GLU A N 1
ATOM 778 C CA . GLU A 1 99 ? 19.511 -2.219 -19.217 1.00 98.31 99 GLU A CA 1
ATOM 779 C C . GLU A 1 99 ? 18.874 -1.333 -18.140 1.00 98.31 99 GLU A C 1
ATOM 781 O O . GLU A 1 99 ? 18.252 -1.837 -17.204 1.00 98.31 99 GLU A O 1
ATOM 786 N N . VAL A 1 100 ? 19.008 -0.007 -18.260 1.00 98.31 100 VAL A N 1
ATOM 787 C CA . VAL A 1 100 ? 18.411 0.939 -17.305 1.00 98.31 100 VAL A CA 1
ATOM 788 C C . VAL A 1 100 ? 16.888 0.836 -17.321 1.00 98.31 100 VAL A C 1
ATOM 790 O O . VAL A 1 100 ? 16.265 0.830 -16.259 1.00 98.31 100 VAL A O 1
ATOM 793 N N . ARG A 1 101 ? 16.275 0.707 -18.503 1.00 98.38 101 ARG A N 1
ATOM 794 C CA . ARG A 1 101 ? 14.825 0.502 -18.636 1.00 98.38 101 ARG A CA 1
ATOM 795 C C . ARG A 1 101 ? 14.368 -0.772 -17.940 1.00 98.38 101 ARG A C 1
ATOM 797 O O . ARG A 1 101 ? 13.372 -0.732 -17.222 1.00 98.38 101 ARG A O 1
ATOM 804 N N . TYR A 1 102 ? 15.100 -1.869 -18.123 1.00 98.38 102 TYR A N 1
ATOM 805 C CA . TYR A 1 102 ? 14.787 -3.138 -17.476 1.00 98.38 102 TYR A CA 1
ATOM 806 C C . TYR A 1 102 ? 14.866 -3.026 -15.945 1.00 98.38 102 TYR A C 1
ATOM 808 O O . TYR A 1 102 ? 13.918 -3.394 -15.252 1.00 98.38 102 TYR A O 1
ATOM 816 N N . ARG A 1 103 ? 15.937 -2.422 -15.410 1.00 98.31 103 ARG A N 1
ATOM 817 C CA . ARG A 1 103 ? 16.081 -2.194 -13.959 1.00 98.31 103 ARG A CA 1
ATOM 818 C C . ARG A 1 103 ? 14.952 -1.330 -13.400 1.00 98.31 103 ARG A C 1
ATOM 820 O O . ARG A 1 103 ? 14.357 -1.683 -12.387 1.00 98.31 103 ARG A O 1
ATOM 827 N N . LEU A 1 104 ? 14.599 -0.242 -14.086 1.00 98.44 104 LEU A N 1
ATOM 828 C CA . LEU A 1 104 ? 13.500 0.630 -13.666 1.00 98.44 104 LEU A CA 1
ATOM 829 C C . LEU A 1 104 ? 12.149 -0.105 -13.670 1.00 98.44 104 LEU A C 1
ATOM 831 O O . LEU A 1 104 ? 11.301 0.135 -12.809 1.00 98.44 104 LEU A O 1
ATOM 835 N N . GLN A 1 105 ? 11.936 -1.010 -14.627 1.00 98.62 105 GLN A N 1
ATOM 836 C CA . GLN A 1 105 ? 10.739 -1.843 -14.665 1.00 98.62 105 GLN A CA 1
ATOM 837 C C . GLN A 1 105 ? 10.677 -2.802 -13.467 1.00 98.62 105 GLN A C 1
ATOM 839 O O . GLN A 1 105 ? 9.613 -2.924 -12.856 1.00 98.62 105 GLN A O 1
ATOM 844 N N . GLU A 1 106 ? 11.786 -3.447 -13.100 1.00 98.44 106 GLU A N 1
ATOM 845 C CA . GLU A 1 106 ? 11.851 -4.290 -11.899 1.00 98.44 106 GLU A CA 1
ATOM 846 C C . GLU A 1 106 ? 11.607 -3.490 -10.615 1.00 98.44 106 GLU A C 1
ATOM 848 O O . GLU A 1 106 ? 10.799 -3.904 -9.779 1.00 98.44 106 GLU A O 1
ATOM 853 N N . GLU A 1 107 ? 12.233 -2.319 -10.473 1.00 98.50 107 GLU A N 1
ATOM 854 C CA . GLU A 1 107 ? 12.018 -1.431 -9.325 1.00 98.50 107 GLU A CA 1
ATOM 855 C C . GLU A 1 107 ? 10.552 -1.014 -9.203 1.00 98.50 107 GLU A C 1
ATOM 857 O O . GLU A 1 107 ? 9.974 -1.071 -8.114 1.00 98.50 107 GLU A O 1
ATOM 862 N N . ARG A 1 108 ? 9.914 -0.659 -10.324 1.00 98.44 108 ARG A N 1
ATOM 863 C CA . ARG A 1 108 ? 8.491 -0.313 -10.348 1.00 98.44 108 ARG A CA 1
ATOM 864 C C . ARG A 1 108 ? 7.614 -1.481 -9.900 1.00 98.44 108 ARG A C 1
ATOM 866 O O . ARG A 1 108 ? 6.731 -1.286 -9.070 1.00 98.44 108 ARG A O 1
ATOM 873 N N . LEU A 1 109 ? 7.871 -2.689 -10.403 1.00 98.50 109 LEU A N 1
ATOM 874 C CA . LEU A 1 109 ? 7.134 -3.886 -9.987 1.00 98.50 109 LEU A CA 1
ATOM 875 C C . LEU A 1 109 ? 7.318 -4.179 -8.494 1.00 98.50 109 LEU A C 1
ATOM 877 O O . LEU A 1 109 ? 6.378 -4.619 -7.832 1.00 98.50 109 LEU A O 1
ATOM 881 N N . ASN A 1 110 ? 8.512 -3.937 -7.953 1.00 98.50 110 ASN A N 1
ATOM 882 C CA . ASN A 1 110 ? 8.771 -4.099 -6.528 1.00 98.50 110 ASN A CA 1
ATOM 883 C C . ASN A 1 110 ? 7.995 -3.071 -5.687 1.00 98.50 110 ASN A C 1
ATOM 885 O O . ASN A 1 110 ? 7.342 -3.440 -4.713 1.00 98.50 110 ASN A O 1
ATOM 889 N N . LEU A 1 111 ? 7.989 -1.801 -6.100 1.00 98.50 111 LEU A N 1
ATOM 890 C CA . LEU A 1 111 ? 7.205 -0.751 -5.442 1.00 98.50 111 LEU A CA 1
ATOM 891 C C . LEU A 1 111 ? 5.700 -1.052 -5.467 1.00 98.50 111 LEU A C 1
ATOM 893 O O . LEU A 1 111 ? 5.022 -0.866 -4.456 1.00 98.50 111 LEU A O 1
ATOM 897 N N . ASP A 1 112 ? 5.177 -1.560 -6.585 1.00 98.56 112 ASP A N 1
ATOM 898 C CA . ASP A 1 112 ? 3.766 -1.941 -6.703 1.00 98.56 112 ASP A CA 1
ATOM 899 C C . ASP A 1 112 ? 3.402 -3.088 -5.735 1.00 98.56 112 ASP A C 1
ATOM 901 O O . ASP A 1 112 ? 2.339 -3.061 -5.101 1.00 98.56 112 ASP A O 1
ATOM 905 N N . LYS A 1 113 ? 4.304 -4.064 -5.545 1.00 98.38 113 LYS A N 1
ATOM 906 C CA . LYS A 1 113 ? 4.141 -5.133 -4.541 1.00 98.38 113 LYS A CA 1
ATOM 907 C C . LYS A 1 113 ? 4.143 -4.578 -3.119 1.00 98.38 113 LYS A C 1
ATOM 909 O O . LYS A 1 113 ? 3.206 -4.844 -2.371 1.00 98.38 113 LYS A O 1
ATOM 914 N N . GLN A 1 114 ? 5.137 -3.760 -2.771 1.00 98.44 114 GLN A N 1
ATOM 915 C CA . GLN A 1 114 ? 5.238 -3.143 -1.443 1.00 98.44 114 GLN A CA 1
ATOM 916 C C . GLN A 1 114 ? 4.005 -2.296 -1.112 1.00 98.44 114 GLN A C 1
ATOM 918 O O . GLN A 1 114 ? 3.490 -2.340 0.005 1.00 98.44 114 GLN A O 1
ATOM 923 N N . ARG A 1 115 ? 3.490 -1.547 -2.092 1.00 98.50 115 ARG A N 1
ATOM 924 C CA . ARG A 1 115 ? 2.262 -0.766 -1.928 1.00 98.50 115 ARG A CA 1
ATOM 925 C C . ARG A 1 115 ? 1.056 -1.659 -1.646 1.00 98.50 115 ARG A C 1
ATOM 927 O O . ARG A 1 115 ? 0.291 -1.365 -0.733 1.00 98.50 115 ARG A O 1
ATOM 934 N N . SER A 1 116 ? 0.922 -2.756 -2.388 1.00 98.31 116 SER A N 1
ATOM 935 C CA . SER A 1 116 ? -0.168 -3.720 -2.204 1.00 98.31 116 SER A CA 1
ATOM 936 C C . SER A 1 116 ? -0.122 -4.383 -0.821 1.00 98.31 116 SER A C 1
ATOM 938 O O . SER A 1 116 ? -1.156 -4.542 -0.173 1.00 98.31 116 SER A O 1
ATOM 940 N N . GLU A 1 117 ? 1.072 -4.731 -0.334 1.00 98.56 117 GLU A N 1
ATOM 941 C CA . GLU A 1 117 ? 1.262 -5.255 1.024 1.00 98.56 117 GLU A CA 1
ATOM 942 C C . GLU A 1 117 ? 0.875 -4.230 2.092 1.00 98.56 117 GLU A C 1
ATOM 944 O O . GLU A 1 117 ? 0.183 -4.559 3.056 1.00 98.56 117 GLU A O 1
ATOM 949 N N . LEU A 1 118 ? 1.269 -2.970 1.905 1.00 98.56 118 LEU A N 1
ATOM 950 C CA . LEU A 1 118 ? 0.950 -1.894 2.835 1.00 98.56 118 LEU A CA 1
ATOM 951 C C . LEU A 1 118 ? -0.562 -1.633 2.899 1.00 98.56 118 LEU A C 1
ATOM 953 O O . LEU A 1 118 ? -1.112 -1.466 3.990 1.00 98.56 118 LEU A O 1
ATOM 957 N N . ASP A 1 119 ? -1.248 -1.645 1.757 1.00 98.56 119 ASP A N 1
ATOM 958 C CA . ASP A 1 119 ? -2.703 -1.489 1.704 1.00 98.56 119 ASP A CA 1
ATOM 959 C C . ASP A 1 119 ? -3.426 -2.656 2.398 1.00 98.56 119 ASP A C 1
ATOM 961 O O . ASP A 1 119 ? -4.388 -2.433 3.137 1.00 98.56 119 ASP A O 1
ATOM 965 N N . ARG A 1 120 ? -2.912 -3.887 2.271 1.00 98.50 120 ARG A N 1
ATOM 966 C CA . ARG A 1 120 ? -3.419 -5.040 3.029 1.00 98.50 120 ARG A CA 1
ATOM 967 C C . ARG A 1 120 ? -3.230 -4.864 4.538 1.00 98.50 120 ARG A C 1
ATOM 969 O O . ARG A 1 120 ? -4.177 -5.076 5.292 1.00 98.50 120 ARG A O 1
ATOM 976 N N . LEU A 1 121 ? -2.044 -4.449 4.984 1.00 98.69 121 LEU A N 1
ATOM 977 C CA . LEU A 1 121 ? -1.766 -4.223 6.409 1.00 98.69 121 LEU A CA 1
ATOM 978 C C . LEU A 1 121 ? -2.661 -3.131 7.008 1.00 98.69 121 LEU A C 1
ATOM 980 O O . LEU A 1 121 ? -3.114 -3.264 8.145 1.00 98.69 121 LEU A O 1
ATOM 984 N N . ARG A 1 122 ? -2.953 -2.069 6.245 1.00 98.50 122 ARG A N 1
ATOM 985 C CA . ARG A 1 122 ? -3.918 -1.036 6.652 1.00 98.50 122 ARG A CA 1
ATOM 986 C C . ARG A 1 122 ? -5.314 -1.618 6.845 1.00 98.50 122 ARG A C 1
ATOM 988 O O . ARG A 1 122 ? -5.906 -1.405 7.897 1.00 98.50 122 ARG A O 1
ATOM 995 N N . ALA A 1 123 ? -5.802 -2.401 5.884 1.00 98.38 123 ALA A N 1
ATOM 996 C CA . ALA A 1 123 ? -7.114 -3.036 5.990 1.00 98.38 123 ALA A CA 1
ATOM 997 C C . ALA A 1 123 ? -7.208 -3.990 7.197 1.00 98.38 123 ALA A C 1
ATOM 999 O O . ALA A 1 123 ? -8.217 -4.003 7.904 1.00 98.38 123 ALA A O 1
ATOM 1000 N N . GLU A 1 124 ? -6.147 -4.755 7.473 1.00 98.56 124 GLU A N 1
ATOM 1001 C CA . GLU A 1 124 ? -6.071 -5.626 8.653 1.00 98.56 124 GLU A CA 1
ATOM 1002 C C . GLU A 1 124 ? -6.081 -4.828 9.970 1.00 98.56 124 GLU A C 1
ATOM 1004 O O . GLU A 1 124 ? -6.701 -5.253 10.949 1.00 98.56 124 GLU A O 1
ATOM 1009 N N . LEU A 1 125 ? -5.424 -3.663 10.013 1.00 98.50 125 LEU A N 1
ATOM 1010 C CA . LEU A 1 125 ? -5.444 -2.778 11.180 1.00 98.50 125 LEU A CA 1
ATOM 1011 C C . LEU A 1 125 ? -6.833 -2.165 11.408 1.00 98.50 125 LEU A C 1
ATOM 1013 O O . LEU A 1 125 ? -7.324 -2.186 12.539 1.00 98.50 125 LEU A O 1
ATOM 1017 N N . ASP A 1 126 ? -7.478 -1.686 10.345 1.00 98.56 126 ASP A N 1
ATOM 1018 C CA . ASP A 1 126 ? -8.826 -1.111 10.400 1.00 98.56 126 ASP A CA 1
ATOM 1019 C C . ASP A 1 126 ? -9.861 -2.139 10.882 1.00 98.56 126 ASP A C 1
ATOM 1021 O O . ASP A 1 126 ? -10.777 -1.817 11.642 1.00 98.56 126 ASP A O 1
ATOM 1025 N N . GLU A 1 127 ? -9.717 -3.402 10.473 1.00 98.38 127 GLU A N 1
ATOM 1026 C CA . GLU A 1 127 ? -10.548 -4.502 10.967 1.00 98.38 127 GLU A CA 1
ATOM 1027 C C . GLU A 1 127 ? -10.326 -4.751 12.466 1.00 98.38 127 GLU A C 1
ATOM 1029 O O . GLU A 1 127 ? -11.294 -4.834 13.222 1.00 98.38 127 GLU A O 1
ATOM 1034 N N . LYS A 1 128 ? -9.071 -4.790 12.936 1.00 98.38 128 LYS A N 1
ATOM 1035 C CA . LYS A 1 128 ? -8.771 -4.951 14.372 1.00 98.38 128 LYS A CA 1
ATOM 1036 C C . LYS A 1 128 ? -9.349 -3.817 15.220 1.00 98.38 128 LYS A C 1
ATOM 1038 O O . LYS A 1 128 ? -9.836 -4.062 16.326 1.00 98.38 128 LYS A O 1
ATOM 1043 N N . TRP A 1 129 ? -9.306 -2.583 14.719 1.00 98.19 129 TRP A N 1
ATOM 1044 C CA . TRP A 1 129 ? -9.910 -1.434 15.396 1.00 98.19 129 TRP A CA 1
ATOM 1045 C C . TRP A 1 129 ? -11.427 -1.579 15.488 1.00 98.19 129 TRP A C 1
ATOM 1047 O O . TRP A 1 129 ? -11.972 -1.495 16.587 1.00 98.19 129 TRP A 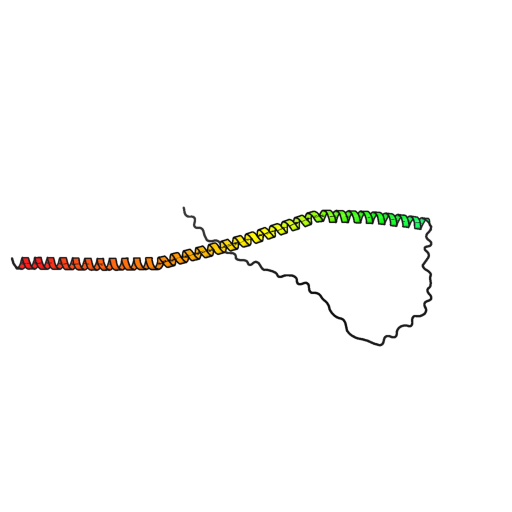O 1
ATOM 1057 N N . ARG A 1 130 ? -12.100 -1.923 14.382 1.00 98.12 130 ARG A N 1
ATOM 1058 C CA . ARG A 1 130 ? -13.548 -2.189 14.388 1.00 98.12 130 ARG A CA 1
ATOM 1059 C C . ARG A 1 130 ? -13.937 -3.315 15.343 1.00 98.12 130 ARG A C 1
ATOM 1061 O O . ARG A 1 130 ? -14.924 -3.185 16.061 1.00 98.12 130 ARG A O 1
ATOM 1068 N N . GLN A 1 131 ? -13.157 -4.394 15.399 1.00 98.00 131 GLN A N 1
ATOM 1069 C CA . GLN A 1 131 ? -13.384 -5.485 16.352 1.00 98.00 131 GLN A CA 1
ATOM 1070 C C . GLN A 1 131 ? -13.252 -5.016 17.803 1.00 98.00 131 GLN A C 1
ATOM 1072 O O . GLN A 1 131 ? -14.064 -5.387 18.647 1.00 98.00 131 GLN A O 1
ATOM 1077 N N . THR A 1 132 ? -12.261 -4.170 18.088 1.00 97.88 132 THR A N 1
ATOM 1078 C CA . THR A 1 132 ? -12.049 -3.604 19.427 1.00 97.88 132 THR A CA 1
ATOM 1079 C C . THR A 1 132 ? -13.215 -2.703 19.830 1.00 97.88 132 THR A C 1
ATOM 1081 O O . THR A 1 132 ? -13.734 -2.830 20.938 1.00 97.88 132 THR A O 1
ATOM 1084 N N . ASP A 1 133 ? -13.678 -1.839 18.928 1.00 97.50 133 ASP A N 1
ATOM 1085 C CA . ASP A 1 133 ? -14.831 -0.968 19.174 1.00 97.50 133 ASP A CA 1
ATOM 1086 C C . ASP A 1 133 ? -16.112 -1.781 19.397 1.00 97.50 133 ASP A C 1
ATOM 1088 O O . ASP A 1 133 ? -16.870 -1.517 20.335 1.00 97.50 133 ASP A O 1
ATOM 1092 N N . PHE A 1 134 ? -16.316 -2.835 18.603 1.00 97.62 134 PHE A N 1
ATOM 1093 C CA . PHE A 1 134 ? -17.450 -3.741 18.767 1.00 97.62 134 PHE A CA 1
ATOM 1094 C C . PHE A 1 134 ? -17.435 -4.456 20.125 1.00 97.62 134 PHE A C 1
ATOM 1096 O O . PHE A 1 134 ? -18.482 -4.616 20.748 1.00 97.62 134 PHE A O 1
ATOM 1103 N N . GLN A 1 135 ? -16.256 -4.846 20.618 1.00 96.69 135 GLN A N 1
ATOM 1104 C CA . GLN A 1 135 ? -16.104 -5.454 21.943 1.00 96.69 135 GLN A CA 1
ATOM 1105 C C . GLN A 1 135 ? -16.299 -4.454 23.093 1.00 96.69 135 GLN A C 1
ATOM 1107 O O . GLN A 1 135 ? -16.734 -4.852 24.174 1.00 96.69 135 GLN A O 1
ATOM 1112 N N . ARG A 1 136 ? -16.010 -3.163 22.886 1.00 97.56 136 ARG A N 1
ATOM 1113 C CA . ARG A 1 136 ? -16.180 -2.114 23.909 1.00 97.56 136 ARG A CA 1
ATOM 1114 C C . ARG A 1 136 ? -17.635 -1.715 24.129 1.00 97.56 136 ARG A C 1
ATOM 1116 O O . ARG A 1 136 ? -18.047 -1.557 25.273 1.00 97.56 136 ARG A O 1
ATOM 1123 N N . LEU A 1 137 ? -18.428 -1.633 23.062 1.00 97.19 137 LEU A N 1
ATOM 1124 C CA . LEU A 1 137 ? -19.853 -1.280 23.117 1.00 97.19 137 LEU A CA 1
ATOM 1125 C C . LEU A 1 137 ? -20.673 -2.019 24.201 1.00 97.19 137 LEU A C 1
ATOM 112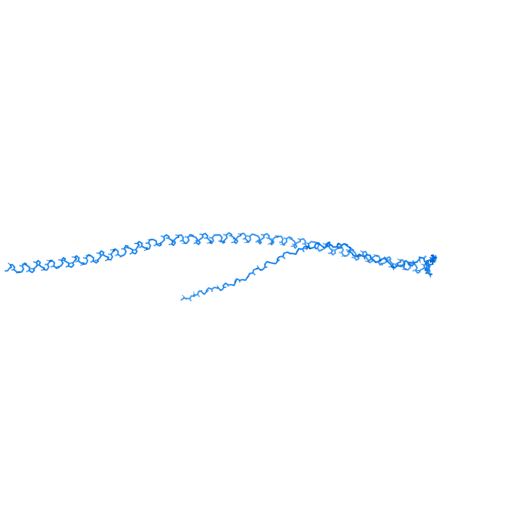7 O O . LEU A 1 137 ? -21.374 -1.352 24.968 1.00 97.19 137 LEU A O 1
ATOM 1131 N N . PRO A 1 138 ? -20.627 -3.363 24.321 1.00 97.19 138 PRO A N 1
ATOM 1132 C CA . PRO A 1 138 ? -21.375 -4.064 25.363 1.00 97.19 138 PRO A CA 1
ATOM 1133 C C . PRO A 1 138 ? -20.848 -3.774 26.774 1.00 97.19 138 PRO A C 1
ATOM 1135 O O . PRO A 1 138 ? -21.651 -3.714 27.703 1.00 97.19 138 PRO A O 1
ATOM 1138 N N . LEU A 1 139 ? -19.540 -3.553 26.944 1.00 97.75 139 LEU A N 1
ATOM 1139 C CA . LEU A 1 139 ? -18.951 -3.196 28.240 1.00 97.75 139 LEU A CA 1
ATOM 1140 C C . LEU A 1 139 ? -19.401 -1.803 28.687 1.00 97.75 139 LEU A C 1
ATOM 1142 O O . LEU A 1 139 ? -19.784 -1.619 29.842 1.00 97.75 139 LEU A O 1
ATOM 1146 N N . ASP A 1 140 ? -19.429 -0.839 27.766 1.00 98.25 140 ASP A N 1
ATOM 1147 C CA . ASP A 1 140 ? -19.933 0.509 28.037 1.00 98.25 140 ASP A CA 1
ATOM 1148 C C . ASP A 1 140 ? -21.417 0.477 28.427 1.00 98.25 140 ASP A C 1
ATOM 1150 O O . ASP A 1 140 ? -21.835 1.146 29.376 1.00 98.25 140 ASP A O 1
ATOM 1154 N N . LYS A 1 141 ? -22.212 -0.363 27.751 1.00 98.06 141 LYS A N 1
ATOM 1155 C CA . LYS A 1 141 ? -23.617 -0.586 28.106 1.00 98.06 141 LYS A CA 1
ATOM 1156 C C . LYS A 1 141 ? -23.762 -1.188 29.506 1.00 98.06 141 LYS A C 1
ATOM 1158 O O . LYS A 1 141 ? -24.541 -0.672 30.303 1.00 98.06 141 LYS A O 1
ATOM 1163 N N . GLN A 1 142 ? -23.003 -2.237 29.825 1.00 98.25 142 GLN A N 1
ATOM 1164 C CA . GLN A 1 142 ? -23.023 -2.861 31.153 1.00 98.25 142 GLN A CA 1
ATOM 1165 C C . GLN A 1 142 ? -22.624 -1.874 32.251 1.00 98.25 142 GLN A C 1
ATOM 1167 O O . GLN A 1 142 ? -23.247 -1.838 33.311 1.00 98.25 142 GLN A O 1
ATOM 1172 N N . ARG A 1 143 ? -21.620 -1.031 31.995 1.00 98.25 143 ARG A N 1
ATOM 1173 C CA . ARG A 1 143 ? -21.209 0.014 32.932 1.00 98.25 143 ARG A CA 1
ATOM 1174 C C . ARG A 1 143 ? -22.348 0.995 33.211 1.00 98.25 143 ARG A C 1
ATOM 1176 O O . ARG A 1 143 ? -22.621 1.287 34.371 1.00 98.25 143 ARG A O 1
ATOM 1183 N N . LEU A 1 144 ? -23.055 1.440 32.172 1.00 98.31 144 LEU A N 1
ATOM 1184 C CA . LEU A 1 144 ? -24.215 2.317 32.331 1.00 98.31 144 LEU A CA 1
ATOM 1185 C C . LEU A 1 144 ? -25.350 1.638 33.116 1.00 98.31 144 LEU A C 1
ATOM 1187 O O . LEU A 1 144 ? -25.981 2.275 33.960 1.00 98.31 144 LEU A O 1
ATOM 1191 N N . GLU A 1 145 ? -25.607 0.353 32.863 1.00 98.50 145 GLU A N 1
ATOM 1192 C CA . GLU A 1 145 ? -26.602 -0.430 33.605 1.00 98.50 145 GLU A CA 1
ATOM 1193 C C . GLU A 1 145 ? -26.249 -0.524 35.099 1.00 98.50 145 GLU A C 1
ATOM 1195 O O . GLU A 1 145 ? -27.118 -0.307 35.949 1.00 98.50 145 GLU A O 1
ATOM 1200 N N . ILE A 1 146 ? -24.975 -0.763 35.428 1.00 98.50 146 ILE A N 1
ATOM 1201 C CA . ILE A 1 146 ? -24.471 -0.767 36.810 1.00 98.50 146 ILE A CA 1
ATOM 1202 C C . ILE A 1 146 ? -24.644 0.612 37.458 1.00 98.50 146 ILE A C 1
ATOM 1204 O O . ILE A 1 146 ? -25.157 0.695 38.574 1.00 98.50 146 ILE A O 1
ATOM 1208 N N . ASP A 1 147 ? -24.294 1.696 36.762 1.00 98.62 147 ASP A N 1
ATOM 1209 C CA . ASP A 1 147 ? -24.440 3.064 37.277 1.00 98.62 147 ASP A CA 1
ATOM 1210 C C . ASP A 1 147 ? -25.912 3.421 37.563 1.00 98.62 147 ASP A C 1
ATOM 1212 O O . ASP A 1 147 ? -26.237 4.113 38.535 1.00 98.62 147 ASP A O 1
ATOM 1216 N N . VAL A 1 148 ? -26.843 2.953 36.727 1.00 98.62 148 VAL A N 1
ATOM 1217 C CA . VAL A 1 148 ? -28.289 3.113 36.957 1.00 98.62 148 VAL A CA 1
ATOM 1218 C C . VAL A 1 148 ? -28.749 2.286 38.159 1.00 98.62 148 VAL A C 1
ATOM 1220 O O . VAL A 1 148 ? -29.480 2.802 39.010 1.00 98.62 148 VAL A O 1
ATOM 1223 N N . ALA A 1 149 ? -28.312 1.030 38.264 1.00 98.44 149 ALA A N 1
ATOM 1224 C CA . ALA A 1 149 ? -28.646 0.165 39.392 1.00 98.44 149 ALA A CA 1
ATOM 1225 C C . ALA A 1 149 ? -28.122 0.733 40.723 1.00 98.44 149 ALA A C 1
ATOM 1227 O O . ALA A 1 149 ? -28.865 0.767 41.706 1.00 98.44 149 ALA A O 1
ATOM 1228 N N . GLY A 1 150 ? -26.891 1.253 40.739 1.00 98.56 150 GLY A N 1
ATOM 1229 C CA . GLY A 1 150 ? -26.291 1.911 41.900 1.00 98.56 150 GLY A CA 1
ATOM 1230 C C . GLY A 1 150 ? -27.117 3.103 42.385 1.00 98.56 150 GLY A C 1
ATOM 1231 O O . GLY A 1 150 ? -27.477 3.162 43.560 1.00 98.56 150 GLY A O 1
ATOM 1232 N N . ARG A 1 151 ? -27.527 3.995 41.472 1.00 98.56 151 ARG A N 1
ATOM 1233 C CA . ARG A 1 151 ? -28.410 5.130 41.806 1.00 98.56 151 ARG A CA 1
ATOM 1234 C C . ARG A 1 151 ? -29.764 4.685 42.357 1.00 98.56 151 ARG A C 1
ATOM 1236 O O . ARG A 1 151 ? -30.289 5.297 43.283 1.00 98.56 151 ARG A O 1
ATOM 1243 N N . LYS A 1 152 ? -30.339 3.608 41.815 1.00 98.50 152 LYS A N 1
ATOM 1244 C CA . LYS A 1 152 ? -31.604 3.055 42.323 1.00 98.50 152 LYS A CA 1
ATOM 1245 C C . LYS A 1 152 ? -31.460 2.536 43.756 1.00 98.50 152 LYS A C 1
ATOM 1247 O O . LYS A 1 152 ? -32.335 2.801 44.578 1.00 98.50 152 LYS A O 1
ATOM 1252 N N . LEU A 1 153 ? -30.369 1.830 44.059 1.00 98.56 153 LEU A N 1
ATOM 1253 C CA . LEU A 1 153 ? -30.078 1.350 45.414 1.00 98.56 153 LEU A CA 1
ATOM 1254 C C . LEU A 1 153 ? -29.861 2.509 46.394 1.00 98.56 153 LEU A C 1
ATOM 1256 O O . LEU A 1 153 ? -30.350 2.455 47.520 1.00 98.56 153 LEU A O 1
ATOM 1260 N N . GLU A 1 154 ? -29.180 3.572 45.968 1.00 98.62 154 GLU A N 1
ATOM 1261 C CA . GLU A 1 154 ? -28.982 4.772 46.785 1.00 98.62 154 GLU A CA 1
ATOM 1262 C C . GLU A 1 154 ? -30.313 5.450 47.143 1.00 98.62 154 GLU A C 1
ATOM 1264 O O . GLU A 1 154 ? -30.558 5.753 48.311 1.00 98.62 154 GLU A O 1
ATOM 1269 N N . LEU A 1 155 ? -31.222 5.598 46.174 1.00 98.56 155 LEU A N 1
ATOM 1270 C CA . LEU A 1 155 ? -32.568 6.122 46.424 1.00 98.56 155 LEU A CA 1
ATOM 1271 C C . LEU A 1 155 ? -33.364 5.245 47.400 1.00 98.56 155 LEU A C 1
ATOM 1273 O O . LEU A 1 155 ? -34.017 5.767 48.301 1.00 98.56 155 LEU A O 1
ATOM 1277 N N . GLN A 1 156 ? -33.292 3.918 47.254 1.00 98.50 156 GLN A N 1
ATOM 1278 C CA . GLN A 1 156 ? -33.946 2.989 48.182 1.00 98.50 156 GLN A CA 1
ATOM 1279 C C . GLN A 1 156 ? -33.380 3.101 49.600 1.00 98.50 156 GLN A C 1
ATOM 1281 O O . GLN A 1 156 ? -34.137 3.069 50.568 1.00 98.50 156 GLN A O 1
ATOM 1286 N N . ARG A 1 157 ? -32.061 3.266 49.732 1.00 98.50 157 ARG A N 1
ATOM 1287 C CA . ARG A 1 157 ? -31.408 3.464 51.027 1.00 98.50 157 ARG A CA 1
ATOM 1288 C C . ARG A 1 157 ? -31.870 4.757 51.699 1.00 98.50 157 ARG A C 1
ATOM 1290 O O . ARG A 1 157 ? -32.232 4.718 52.869 1.00 98.50 157 ARG A O 1
ATOM 1297 N N . LEU A 1 158 ? -31.923 5.864 50.956 1.00 98.56 158 LEU A N 1
ATOM 1298 C CA . LEU A 1 158 ? -32.423 7.145 51.468 1.00 98.56 158 LEU A CA 1
ATOM 1299 C C . LEU A 1 158 ? -33.880 7.051 51.939 1.00 98.56 158 LEU A C 1
ATOM 1301 O O . LEU A 1 158 ? -34.238 7.637 52.960 1.00 98.56 158 LEU A O 1
ATOM 1305 N N . GLU A 1 159 ? -34.719 6.309 51.219 1.00 98.44 159 GLU A N 1
ATOM 1306 C CA . GLU A 1 159 ? -36.112 6.090 51.610 1.00 98.44 159 GLU A CA 1
ATOM 1307 C C . GLU A 1 159 ? -36.223 5.262 52.901 1.00 98.44 159 GLU A C 1
ATOM 1309 O O . GLU A 1 159 ? -36.956 5.637 53.815 1.00 98.44 159 GLU A O 1
ATOM 1314 N N . LEU A 1 160 ? -35.441 4.187 53.031 1.00 98.50 160 LEU A N 1
ATOM 1315 C CA . LEU A 1 160 ? -35.378 3.404 54.270 1.00 98.50 160 LEU A CA 1
ATOM 1316 C C . LEU A 1 160 ? -34.870 4.235 55.455 1.00 98.50 160 LEU A C 1
ATOM 1318 O O . LEU A 1 160 ? -35.412 4.124 56.556 1.00 98.50 160 LEU A O 1
ATOM 1322 N N . ASP A 1 161 ? -33.869 5.090 55.240 1.00 98.56 161 ASP A N 1
ATOM 1323 C CA . ASP A 1 161 ? -33.354 5.987 56.275 1.00 98.56 161 ASP A CA 1
ATOM 1324 C C . ASP A 1 161 ? -34.440 6.974 56.744 1.00 98.56 161 ASP A C 1
ATOM 1326 O O . ASP A 1 161 ? -34.621 7.163 57.950 1.00 98.56 161 ASP A O 1
ATOM 1330 N N . ARG A 1 162 ? -35.238 7.534 55.823 1.00 98.38 162 ARG A N 1
ATOM 1331 C CA . ARG A 1 162 ? -36.398 8.384 56.162 1.00 98.38 162 ARG A CA 1
ATOM 1332 C C . ARG A 1 162 ? -37.454 7.631 56.964 1.00 98.38 162 ARG A C 1
ATOM 1334 O O . ARG A 1 162 ? -37.913 8.133 57.988 1.00 98.38 162 ARG A O 1
ATOM 1341 N N . GLN A 1 163 ? -37.818 6.425 56.531 1.00 98.31 163 GLN A N 1
ATOM 1342 C CA . GLN A 1 163 ? -38.790 5.588 57.240 1.00 98.31 163 GLN A CA 1
ATOM 1343 C C . GLN A 1 163 ? -38.309 5.249 58.652 1.00 98.31 163 GLN A C 1
ATOM 1345 O O . GLN A 1 163 ? -39.081 5.315 59.608 1.00 98.31 163 GLN A O 1
ATOM 1350 N N . ARG A 1 164 ? -37.016 4.943 58.807 1.00 98.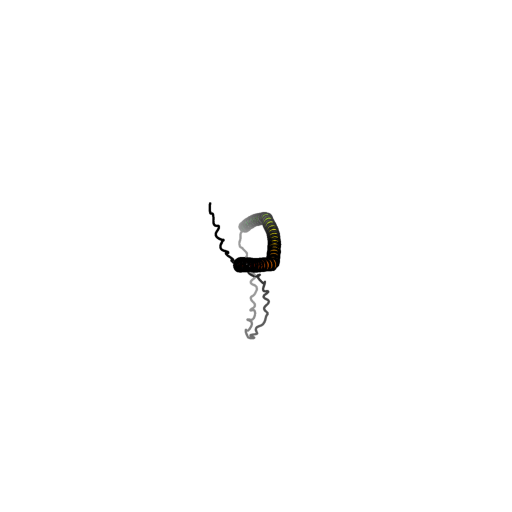25 164 ARG A N 1
ATOM 1351 C CA . ARG A 1 164 ? -36.407 4.680 60.111 1.00 98.25 164 ARG A CA 1
ATOM 1352 C C . ARG A 1 164 ? -36.498 5.895 61.032 1.00 98.25 164 ARG A C 1
ATOM 1354 O O . ARG A 1 164 ? -36.872 5.728 62.191 1.00 98.25 164 ARG A O 1
ATOM 1361 N N . ILE A 1 165 ? -36.190 7.094 60.532 1.00 98.38 165 ILE A N 1
ATOM 1362 C CA . ILE A 1 165 ? -36.316 8.342 61.302 1.00 98.38 165 ILE A CA 1
ATOM 1363 C C . ILE A 1 165 ? -37.769 8.547 61.749 1.00 98.38 165 ILE A C 1
ATOM 1365 O O . ILE A 1 165 ? -38.012 8.723 62.941 1.00 98.38 165 ILE A O 1
ATOM 1369 N N . ALA A 1 166 ? -38.733 8.422 60.833 1.00 98.06 166 ALA A N 1
ATOM 1370 C CA . ALA A 1 166 ? -40.153 8.590 61.143 1.00 98.06 166 ALA A CA 1
ATOM 1371 C C . ALA A 1 166 ? -40.645 7.603 62.220 1.00 98.06 166 ALA A C 1
ATOM 1373 O O . ALA A 1 166 ? -41.384 7.978 63.131 1.00 98.06 166 ALA A O 1
ATOM 1374 N N . VAL A 1 167 ? -40.207 6.340 62.163 1.00 98.38 167 VAL A N 1
ATOM 1375 C CA . VAL A 1 167 ? -40.533 5.335 63.188 1.00 98.38 167 VAL A CA 1
ATOM 1376 C C . VAL A 1 167 ? -39.938 5.707 64.549 1.00 98.38 167 VAL A C 1
ATOM 1378 O O . VAL A 1 167 ? -40.601 5.547 65.575 1.00 98.38 167 VAL A O 1
ATOM 1381 N N . GLU A 1 168 ? -38.699 6.197 64.593 1.00 98.12 168 GLU A N 1
ATOM 1382 C CA . GLU A 1 168 ? -38.077 6.633 65.848 1.00 98.12 168 GLU A CA 1
ATOM 1383 C C . GLU A 1 168 ? -38.779 7.861 66.448 1.00 98.12 168 GLU A C 1
ATOM 1385 O O . GLU A 1 168 ? -38.986 7.910 67.663 1.00 98.12 168 GLU A O 1
ATOM 1390 N N . GLU A 1 169 ? -39.228 8.807 65.623 1.00 97.62 169 GLU A N 1
ATOM 1391 C CA . GLU A 1 169 ? -40.047 9.944 66.062 1.00 97.62 169 GLU A CA 1
ATOM 1392 C C . GLU A 1 169 ? -41.393 9.491 66.641 1.00 97.62 169 GLU A C 1
ATOM 1394 O O . GLU A 1 169 ? -41.763 9.899 67.745 1.00 97.62 169 GLU A O 1
ATOM 1399 N N . GLN A 1 170 ? -42.096 8.576 65.966 1.00 97.56 170 GLN A N 1
ATOM 1400 C CA . GLN A 1 170 ? -43.349 8.007 66.473 1.00 97.56 170 GLN A CA 1
ATOM 1401 C C . GLN A 1 170 ? -43.159 7.296 67.819 1.00 97.56 170 GLN A C 1
ATOM 1403 O O . GLN A 1 170 ? -43.968 7.466 68.736 1.00 97.56 170 GLN A O 1
ATOM 1408 N N . LYS A 1 171 ? -42.075 6.521 67.970 1.00 97.00 171 LYS A N 1
ATOM 1409 C CA . LYS A 1 171 ? -41.737 5.866 69.242 1.00 97.00 171 LYS A CA 1
ATOM 1410 C C . LYS A 1 171 ? -41.490 6.881 70.356 1.00 97.00 171 LYS A C 1
ATOM 1412 O O . LYS A 1 171 ? -41.935 6.639 71.477 1.00 97.00 171 LYS A O 1
ATOM 1417 N N . ARG A 1 172 ? -40.790 7.988 70.078 1.00 97.00 172 ARG A N 1
ATOM 1418 C CA . ARG A 1 172 ? -40.559 9.065 71.060 1.00 97.00 172 ARG A CA 1
ATOM 1419 C C . ARG A 1 172 ? -41.872 9.708 71.494 1.00 97.00 172 ARG A C 1
ATOM 1421 O O . ARG A 1 172 ? -42.164 9.700 72.685 1.00 97.00 172 ARG A O 1
ATOM 1428 N N . ALA A 1 173 ? -42.708 10.118 70.543 1.00 95.81 173 ALA A N 1
ATOM 1429 C CA . ALA A 1 173 ? -44.011 10.715 70.836 1.00 95.81 173 ALA A CA 1
ATOM 1430 C C . ALA A 1 173 ? -44.923 9.778 71.655 1.00 95.81 173 ALA A C 1
ATOM 1432 O O . ALA A 1 173 ? -45.652 10.217 72.543 1.00 95.81 173 ALA A O 1
ATOM 1433 N N . LEU A 1 174 ? -44.884 8.466 71.390 1.00 96.69 174 LEU A N 1
ATOM 1434 C CA . LEU A 1 174 ? -45.648 7.490 72.170 1.00 96.69 174 LEU A CA 1
ATOM 1435 C C . LEU A 1 174 ? -45.122 7.341 73.605 1.00 96.69 174 LEU A C 1
ATOM 1437 O O . LEU A 1 174 ? -45.918 7.125 74.517 1.00 96.69 174 LEU A O 1
ATOM 1441 N N . ARG A 1 175 ? -43.801 7.424 73.812 1.00 96.06 175 ARG A N 1
ATOM 1442 C CA . ARG A 1 175 ? -43.199 7.394 75.155 1.00 96.06 175 ARG A CA 1
ATOM 1443 C C . ARG A 1 175 ? -43.592 8.627 75.959 1.00 96.06 175 ARG A C 1
ATOM 1445 O O . ARG A 1 175 ? -43.973 8.467 77.109 1.00 96.06 175 ARG A O 1
ATOM 1452 N N . GLU A 1 176 ? -43.568 9.805 75.343 1.00 95.44 176 GLU A N 1
ATOM 1453 C CA . GLU A 1 176 ? -43.985 11.064 75.975 1.00 95.44 176 GLU A CA 1
ATOM 1454 C C . GLU A 1 176 ? -45.459 11.035 76.396 1.00 95.44 176 GLU A C 1
ATOM 1456 O O . GLU A 1 176 ? -45.779 11.422 77.507 1.00 95.44 176 GLU A O 1
ATOM 1461 N N . LYS A 1 177 ? -46.361 10.485 75.570 1.00 94.19 177 LYS A N 1
ATOM 1462 C CA . LYS A 1 177 ? -47.789 10.336 75.927 1.00 94.19 177 LYS A CA 1
ATOM 1463 C C . LYS A 1 177 ? -48.069 9.376 77.090 1.00 94.19 177 LYS A C 1
ATOM 1465 O O . LYS A 1 177 ? -49.198 9.330 77.567 1.00 94.19 177 LYS A O 1
ATOM 1470 N N . ARG A 1 178 ? -47.106 8.526 77.457 1.00 89.19 178 ARG A N 1
ATOM 1471 C CA . ARG A 1 178 ? -47.243 7.520 78.525 1.00 89.19 178 ARG A CA 1
ATOM 1472 C C . ARG A 1 178 ? -46.637 7.975 79.857 1.00 89.19 178 ARG A C 1
ATOM 1474 O O . ARG A 1 178 ? -46.779 7.235 80.828 1.00 89.19 178 ARG A O 1
ATOM 1481 N N . GLN A 1 179 ? -45.932 9.106 79.875 1.00 73.88 179 GLN A N 1
ATOM 1482 C CA . GLN A 1 179 ? -45.391 9.755 81.074 1.00 73.88 179 GLN A CA 1
ATOM 1483 C C . GLN A 1 179 ? -46.388 10.784 81.601 1.00 73.88 179 GLN A C 1
ATOM 1485 O O . GLN A 1 179 ? -46.438 10.930 82.840 1.00 73.88 179 GLN A O 1
#

Sequence (179 aa):
MHKRHAPARFVILAGALIFGIALASSAVSAKDKENPGASLPTPSTVKPSTEYPKPDLSSEELERRGMEIEEKRRELDRERRALEEKRLNLQEPQQKIDEVRYRLQEERLNLDKQRSELDRLRAELDEKWRQTDFQRLPLDKQRLEIDVAGRKLELQRLELDRQRIAVEEQKRALREKRQ